Protein 3MCR (pdb70)

CATH classification: 3.30.460.80

B-factor: mean 40.2, std 8.25, range [19.26, 74.72]

Secondary structure (DSSP, 8-state):
-PPPPSP---TT-GGGTTHHHHHHHHHHHHHHTT--HHHHEEEEEEETTEEEEEE-GGGHHHHHHHHHH-TTT---EEEEEEEEE-TTSTT--EEEEEEEEETTTTEEEEEEEEE-TTS-EEE--TTT-TTHHHHHHHHHHHH--EEET-GGG-

Solvent-accessible surface area: 8176 Å² total; per-residue (Å²): 138,88,62,28,157,124,99,25,23,64,138,103,34,111,161,3,58,105,11,29,98,2,0,81,8,0,34,140,0,1,68,122,84,67,15,87,44,120,53,0,6,71,100,8,12,51,82,198,8,77,0,18,0,38,6,69,64,122,34,0,72,66,0,0,44,44,0,88,72,16,115,32,0,16,0,76,71,11,78,11,6,79,11,48,76,81,99,128,50,156,37,66,23,6,19,0,26,0,6,0,90,1,113,97,60,117,18,70,2,60,0,25,0,31,1,25,72,112,64,28,65,0,34,4,0,20,92,9,8,98,85,0,43,144,58,0,103,66,4,132,89,161,69,29,0,46,5,62,70,7,67,66,98,171

Structure (mmCIF, N/CA/C/O backbone):
data_3MCR
#
_entry.id   3MCR
#
_cell.length_a   69.264
_cell.length_b   69.264
_cell.length_c   114.210
_cell.angle_alpha   90.000
_cell.angle_beta   90.000
_cell.angle_gamma   90.000
#
_symmetry.space_group_name_H-M   'P 43 21 2'
#
loop_
_entity.id
_entity.type
_entity.pdbx_description
1 polymer 'NADH dehydrogenase, subunit C'
2 non-polymer 'COBALT (II) ION'
3 non-polymer HEXANE-1,6-DIOL
4 water water
#
loop_
_atom_site.group_PDB
_atom_site.id
_atom_site.type_symbol
_atom_site.label_atom_id
_atom_site.label_alt_id
_atom_site.label_comp_id
_atom_site.label_asym_id
_atom_site.label_entity_id
_atom_site.label_seq_id
_atom_site.pdbx_PDB_ins_code
_atom_site.Cartn_x
_atom_site.Cartn_y
_atom_site.Cartn_z
_atom_site.occupancy
_atom_site.B_iso_or_equiv
_atom_site.auth_seq_id
_atom_site.auth_comp_id
_atom_site.auth_asym_id
_atom_site.auth_atom_id
_atom_site.pdbx_PDB_model_num
ATOM 1 N N . PRO A 1 59 ? 43.692 40.152 42.864 1.00 66.09 58 PRO A N 1
ATOM 2 C CA . PRO A 1 59 ? 44.532 40.509 44.013 1.00 65.56 58 PRO A CA 1
ATOM 3 C C . PRO A 1 59 ? 44.804 42.022 44.145 1.00 63.54 58 PRO A C 1
ATOM 4 O O . PRO A 1 59 ? 44.882 42.735 43.135 1.00 63.59 58 PRO A O 1
ATOM 8 N N . ALA A 1 60 ? 44.945 42.488 45.389 1.00 60.61 59 ALA A N 1
ATOM 9 C CA . ALA A 1 60 ? 45.171 43.908 45.687 1.00 57.62 59 ALA A CA 1
ATOM 10 C C . ALA A 1 60 ? 46.550 44.385 45.220 1.00 54.36 59 ALA A C 1
ATOM 11 O O . ALA A 1 60 ? 47.481 43.590 45.102 1.00 53.36 59 ALA A O 1
ATOM 13 N N . ALA A 1 61 ? 46.657 45.686 44.949 1.00 51.44 60 ALA A N 1
ATOM 14 C CA . ALA A 1 61 ? 47.903 46.303 44.505 1.00 48.71 60 ALA A CA 1
ATOM 15 C C . ALA A 1 61 ? 48.974 46.185 45.583 1.00 47.32 60 ALA A C 1
ATOM 16 O O . ALA A 1 61 ? 48.709 46.459 46.756 1.00 47.25 60 ALA A O 1
ATOM 18 N N . ALA A 1 62 ? 50.171 45.753 45.192 1.00 45.40 61 ALA A N 1
ATOM 19 C CA . ALA A 1 62 ? 51.268 45.628 46.135 1.00 44.00 61 ALA A CA 1
ATOM 20 C C . ALA A 1 62 ? 51.742 47.025 46.534 1.00 43.88 61 ALA A C 1
ATOM 21 O O . ALA A 1 62 ? 51.684 47.963 45.735 1.00 43.46 61 ALA A O 1
ATOM 23 N N . GLN A 1 63 ? 52.185 47.151 47.782 1.00 43.51 62 GLN A N 1
ATOM 24 C CA . GLN A 1 63 ? 52.728 48.397 48.302 1.00 43.36 62 GLN A CA 1
ATOM 25 C C . GLN A 1 63 ? 54.229 48.300 48.352 1.00 41.55 62 GLN A C 1
ATOM 26 O O . GLN A 1 63 ? 54.784 47.232 48.599 1.00 41.62 62 GLN A O 1
ATOM 32 N N . ARG A 1 64 ? 54.884 49.426 48.115 1.00 39.66 63 ARG A N 1
ATOM 33 C CA . ARG A 1 64 ? 56.326 49.493 48.211 1.00 38.06 63 ARG A CA 1
ATOM 34 C C . ARG A 1 64 ? 56.717 49.305 49.680 1.00 37.50 63 ARG A C 1
ATOM 35 O O . ARG A 1 64 ? 56.009 49.786 50.566 1.00 36.53 63 ARG A O 1
ATOM 43 N N . PRO A 1 65 ? 57.847 48.623 49.953 1.00 36.55 64 PRO A N 1
ATOM 44 C CA . PRO A 1 65 ? 58.795 48.024 49.018 1.00 35.27 64 PRO A CA 1
ATOM 45 C C . PRO A 1 65 ? 58.296 46.684 48.480 1.00 34.30 64 PRO A C 1
ATOM 46 O O . PRO A 1 65 ? 57.702 45.910 49.226 1.00 34.14 64 PRO A O 1
ATOM 50 N N . TYR A 1 66 ? 58.509 46.422 47.195 1.00 33.78 65 TYR A N 1
ATOM 51 C CA . TYR A 1 66 ? 58.117 45.139 46.631 1.00 33.91 65 TYR A CA 1
ATOM 52 C C . TYR A 1 66 ? 59.114 44.068 47.072 1.00 35.01 65 TYR A C 1
ATOM 53 O O . TYR A 1 66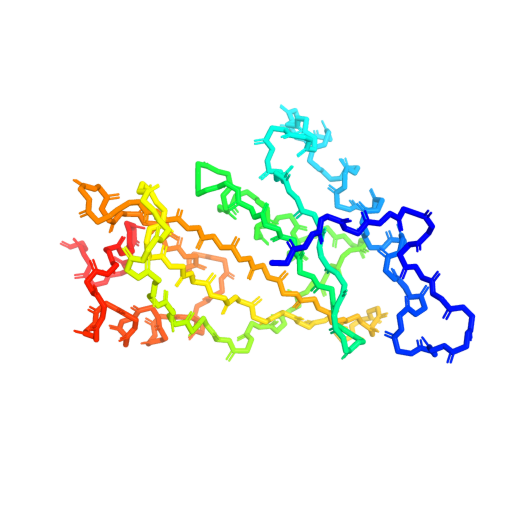 ? 58.758 42.892 47.193 1.00 34.04 65 TYR A O 1
ATOM 62 N N . SER A 1 67 ? 60.357 44.484 47.320 1.00 36.04 66 SER A N 1
ATOM 63 C CA . SER A 1 67 ? 61.396 43.575 47.791 1.00 37.08 66 SER A CA 1
ATOM 64 C C . SER A 1 67 ? 61.196 43.392 49.288 1.00 37.90 66 SER A C 1
ATOM 65 O O . SER A 1 67 ? 60.937 44.357 50.003 1.00 38.39 66 SER A O 1
ATOM 68 N N . ASP A 1 68 ? 61.293 42.145 49.743 1.00 38.35 67 ASP A N 1
ATOM 69 C CA . ASP A 1 68 ? 61.087 41.784 51.139 1.00 38.08 67 ASP A CA 1
ATOM 70 C C . ASP A 1 68 ? 62.326 41.045 51.629 1.00 38.46 67 ASP A C 1
ATOM 71 O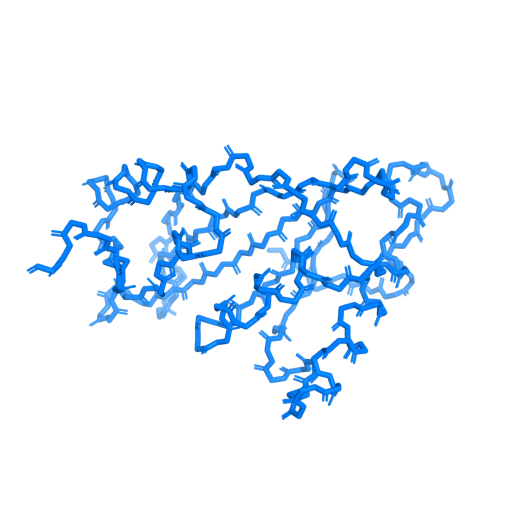 O . ASP A 1 68 ? 62.679 40.013 51.062 1.00 37.03 67 ASP A O 1
ATOM 76 N N . PRO A 1 69 ? 62.997 41.574 52.679 1.00 39.76 68 PRO A N 1
ATOM 77 C CA . PRO A 1 69 ? 64.202 40.955 53.247 1.00 39.76 68 PRO A CA 1
ATOM 78 C C . PRO A 1 69 ? 64.077 39.462 53.578 1.00 40.25 68 PRO A C 1
ATOM 79 O O . PRO A 1 69 ? 64.995 38.695 53.293 1.00 39.02 68 PRO A O 1
ATOM 83 N N . SER A 1 70 ? 62.942 39.062 54.147 1.00 41.79 69 SER A N 1
ATOM 84 C CA . SER A 1 70 ? 62.709 37.672 54.559 1.00 43.84 69 SER A CA 1
ATOM 85 C C . SER A 1 70 ? 62.219 36.732 53.431 1.00 45.36 69 SER A C 1
ATOM 86 O O . SER A 1 70 ? 61.744 35.625 53.708 1.00 46.11 69 SER A O 1
ATOM 89 N N . ASP A 1 71 ? 62.317 37.173 52.175 1.00 45.47 70 ASP A N 1
ATOM 90 C CA . ASP A 1 71 ? 61.959 36.353 51.031 1.00 45.05 70 ASP A CA 1
ATOM 91 C C . ASP A 1 71 ? 62.936 36.714 49.904 1.00 44.95 70 ASP A C 1
ATOM 92 O O . ASP A 1 71 ? 62.583 37.478 49.001 1.00 45.15 70 ASP A O 1
ATOM 97 N N . PRO A 1 72 ? 64.165 36.148 49.938 1.00 44.92 71 PRO A N 1
ATOM 98 C CA . PRO A 1 72 ? 65.216 36.455 48.939 1.00 44.35 71 PRO A CA 1
ATOM 99 C C . PRO A 1 72 ? 64.715 36.481 47.507 1.00 43.32 71 PRO A C 1
ATOM 100 O O . PRO A 1 72 ? 65.202 37.250 46.682 1.00 43.72 71 PRO A O 1
ATOM 104 N N . ARG A 1 73 ? 63.751 35.612 47.244 1.00 42.20 72 ARG A N 1
ATOM 105 C CA . ARG A 1 73 ? 63.057 35.476 45.965 1.00 41.91 72 ARG A CA 1
ATOM 106 C C . ARG A 1 73 ? 62.545 36.824 45.390 1.00 41.13 72 ARG A C 1
ATOM 107 O O . ARG A 1 73 ? 62.437 36.985 44.171 1.00 41.49 72 ARG A O 1
ATOM 115 N N . THR A 1 74 ? 62.252 37.787 46.271 1.00 39.04 73 THR A N 1
ATOM 116 C CA . THR A 1 74 ? 61.778 39.117 45.877 1.00 36.92 73 THR A CA 1
ATOM 117 C C . THR A 1 74 ? 62.859 40.210 45.856 1.00 35.72 73 THR A C 1
ATOM 118 O O . THR A 1 74 ? 62.568 41.361 45.558 1.00 36.12 73 THR A O 1
ATOM 122 N N . ALA A 1 75 ? 64.100 39.847 46.139 1.00 35.27 74 ALA A N 1
ATOM 123 C CA . ALA A 1 75 ? 65.207 40.809 46.284 1.00 35.56 74 ALA A CA 1
ATOM 124 C C . ALA A 1 75 ? 65.274 41.971 45.288 1.00 34.98 74 ALA A C 1
ATOM 125 O O . ALA A 1 75 ? 65.393 43.140 45.673 1.00 35.09 74 ALA A O 1
ATOM 127 N N . TYR A 1 76 ? 65.143 41.621 44.018 1.00 33.99 75 TYR A N 1
ATOM 128 C CA A TYR A 1 76 ? 65.301 42.603 42.937 0.50 33.22 75 TYR A CA 1
ATOM 129 C CA B TYR A 1 76 ? 65.276 42.528 42.881 0.50 33.77 75 TYR A CA 1
ATOM 130 C C . TYR A 1 76 ? 64.005 43.264 42.441 1.00 33.69 75 TYR A C 1
ATOM 131 O O . TYR A 1 76 ? 64.052 44.093 41.525 1.00 34.10 75 TYR A O 1
ATOM 148 N N . PHE A 1 77 ? 62.864 42.968 43.063 1.00 33.07 76 PHE A N 1
ATOM 149 C CA . PHE A 1 77 ? 61.599 43.551 42.580 1.00 32.57 76 PHE A CA 1
ATOM 150 C C . PHE A 1 77 ? 61.527 45.082 42.455 1.00 33.54 76 PHE A C 1
ATOM 151 O O . PHE A 1 77 ? 61.021 45.597 41.447 1.00 33.14 76 PHE A O 1
ATOM 159 N N . ASP A 1 78 ? 62.016 45.805 43.450 1.00 33.87 77 ASP A N 1
ATOM 160 C CA . ASP A 1 78 ? 61.958 47.265 43.398 1.00 34.50 77 ASP A CA 1
ATOM 161 C C . ASP A 1 78 ? 62.889 47.834 42.335 1.00 35.47 77 ASP A C 1
ATOM 162 O O . ASP A 1 78 ? 62.583 48.853 41.708 1.00 35.41 77 ASP A O 1
ATOM 167 N N . GLU A 1 79 ? 64.023 47.169 42.143 1.00 36.36 78 GLU A N 1
ATOM 168 C CA . GLU A 1 79 ? 65.031 47.591 41.178 1.00 37.87 78 GLU A CA 1
ATOM 169 C C . GLU A 1 79 ? 64.539 47.367 39.750 1.00 37.37 78 GLU A C 1
ATOM 170 O O . GLU A 1 79 ? 64.741 48.217 38.873 1.00 38.38 78 GLU A O 1
ATOM 176 N N . VAL A 1 80 ? 63.887 46.229 39.524 1.00 35.90 79 VAL A N 1
ATOM 177 C CA . VAL A 1 80 ? 63.325 45.915 38.213 1.00 35.40 79 VAL A CA 1
ATOM 178 C C . VAL A 1 80 ? 62.192 46.896 37.894 1.00 34.97 79 VAL A C 1
ATOM 179 O O . VAL A 1 80 ? 62.144 47.450 36.787 1.00 34.10 79 VAL A O 1
ATOM 183 N N . ALA A 1 81 ? 61.314 47.133 38.876 1.00 34.34 80 ALA A N 1
ATOM 184 C CA . ALA A 1 81 ? 60.204 48.080 38.731 1.00 33.19 80 ALA A CA 1
ATOM 185 C C . ALA A 1 81 ? 60.717 49.478 38.381 1.00 33.59 80 ALA A C 1
ATOM 186 O O . ALA A 1 81 ? 60.179 50.138 37.496 1.00 32.22 80 ALA A O 1
ATOM 188 N N . ASP A 1 82 ? 61.766 49.918 39.072 1.00 35.27 81 ASP A N 1
ATOM 189 C CA . ASP A 1 82 ? 62.373 51.222 38.803 1.00 35.86 81 ASP A CA 1
ATOM 190 C C . ASP A 1 82 ? 62.900 51.282 37.380 1.00 36.56 81 ASP A C 1
ATOM 191 O O . ASP A 1 82 ? 62.600 52.229 36.640 1.00 36.25 81 ASP A O 1
ATOM 196 N N . ALA A 1 83 ? 63.679 50.260 37.008 1.00 36.63 82 ALA A N 1
ATOM 197 C CA . ALA A 1 83 ? 64.297 50.163 35.680 1.00 35.76 82 ALA A CA 1
ATOM 198 C C . ALA A 1 83 ? 63.254 50.198 34.576 1.00 37.65 82 ALA A C 1
ATOM 199 O O . ALA A 1 83 ? 63.474 50.801 33.519 1.00 39.39 82 ALA A O 1
ATOM 201 N N . LEU A 1 84 ? 62.120 49.551 34.819 1.00 38.37 83 LEU A N 1
ATOM 202 C CA . LEU A 1 84 ? 61.041 49.546 33.850 1.00 38.61 83 LEU A CA 1
ATOM 203 C C . LEU A 1 84 ? 60.439 50.956 33.732 1.00 40.76 83 LEU A C 1
ATOM 204 O O . LEU A 1 84 ? 60.189 51.416 32.624 1.00 42.03 83 LEU A O 1
ATOM 209 N N . GLU A 1 85 ? 60.223 51.644 34.856 1.00 42.70 84 GLU A N 1
ATOM 210 C CA . GLU A 1 85 ? 59.715 53.026 34.822 1.00 43.83 84 GLU A CA 1
ATOM 211 C C . GLU A 1 85 ? 60.652 53.918 34.019 1.00 44.58 84 GLU A C 1
ATOM 212 O O . GLU A 1 85 ? 60.198 54.721 33.200 1.00 44.07 84 GLU A O 1
ATOM 214 N N . ARG A 1 86 ? 61.956 53.754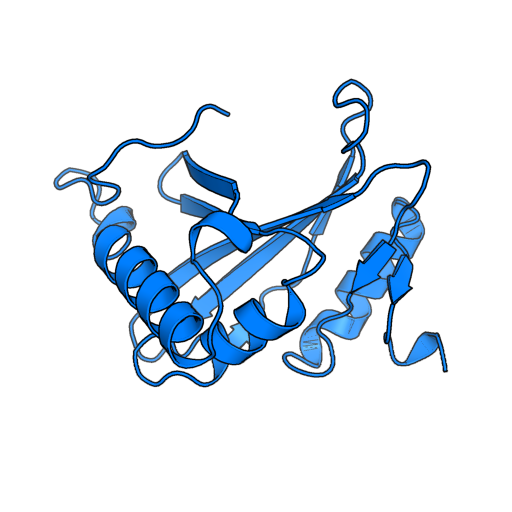 34.242 1.00 45.36 85 ARG A N 1
ATOM 215 C CA . ARG A 1 86 ? 62.967 54.557 33.554 1.00 46.38 85 ARG A CA 1
ATOM 216 C C . ARG A 1 86 ? 62.945 54.348 32.040 1.00 46.52 85 ARG A C 1
ATOM 217 O O . ARG A 1 86 ? 62.923 55.329 31.293 1.00 46.97 85 ARG A O 1
ATOM 225 N N . SER A 1 87 ? 62.952 53.088 31.595 1.00 45.90 86 SER A N 1
ATOM 226 C CA . SER A 1 87 ? 62.914 52.783 30.161 1.00 45.83 86 SER A CA 1
ATOM 227 C C . SER A 1 87 ? 61.748 53.449 29.448 1.00 46.66 86 SER A C 1
ATOM 228 O O . SER A 1 87 ? 61.917 54.047 28.380 1.00 47.75 86 SER A O 1
ATOM 231 N N . LEU A 1 88 ? 60.567 53.347 30.042 1.00 46.67 87 LEU A N 1
ATOM 232 C CA . LEU A 1 88 ? 59.365 53.899 29.427 1.00 46.74 87 LEU A CA 1
ATOM 233 C C . LEU A 1 88 ? 59.400 55.440 29.404 1.00 47.43 87 LEU A C 1
ATOM 234 O O . LEU A 1 88 ? 58.970 56.041 28.413 1.00 48.51 87 LEU A O 1
ATOM 239 N N . LYS A 1 89 ? 59.915 56.076 30.460 1.00 46.58 88 LYS A N 1
ATOM 240 C CA . LYS A 1 89 ? 60.051 57.542 30.461 1.00 46.51 88 LYS A CA 1
ATOM 241 C C . LYS A 1 89 ? 60.944 57.957 29.290 1.00 46.28 88 LYS A C 1
ATOM 242 O O . LYS A 1 89 ? 60.609 58.879 28.546 1.00 44.55 88 LYS A O 1
ATOM 244 N N . GLU A 1 90 ? 62.051 57.232 29.114 1.00 46.91 89 GLU A N 1
ATOM 245 C CA . GLU A 1 90 ? 63.023 57.495 28.043 1.00 47.28 89 GLU A CA 1
ATOM 246 C C . GLU A 1 90 ? 62.435 57.485 26.630 1.00 47.43 89 GLU A C 1
ATOM 247 O O . GLU A 1 90 ? 62.924 58.211 25.763 1.00 48.09 89 GLU A O 1
ATOM 253 N N . ILE A 1 91 ? 61.408 56.669 26.391 1.00 47.40 90 ILE A N 1
ATOM 254 C CA . ILE A 1 91 ? 60.731 56.671 25.087 1.00 47.55 90 ILE A CA 1
ATOM 255 C C . ILE A 1 91 ? 59.405 57.459 25.153 1.00 48.25 90 ILE A C 1
ATOM 256 O O . ILE A 1 91 ? 58.520 57.253 24.327 1.00 48.25 90 ILE A O 1
ATOM 261 N N . GLY A 1 92 ? 59.272 58.351 26.138 1.00 49.55 91 GLY A N 1
ATOM 262 C CA . GLY A 1 92 ? 58.088 59.211 26.278 1.00 49.90 91 GLY A CA 1
ATOM 263 C C . GLY A 1 92 ? 56.780 58.562 26.709 1.00 50.28 91 GLY A C 1
ATOM 264 O O . GLY A 1 92 ? 55.715 58.959 26.237 1.00 50.48 91 GLY A O 1
ATOM 265 N N . THR A 1 93 ? 56.852 57.582 27.609 1.00 50.60 92 THR A N 1
ATOM 266 C CA . THR A 1 93 ? 55.659 56.896 28.119 1.00 50.44 92 THR A CA 1
ATOM 267 C C . THR A 1 93 ? 55.651 56.886 29.651 1.00 50.81 92 THR A C 1
ATOM 268 O O . THR A 1 93 ? 56.550 56.307 30.269 1.00 50.20 92 THR A O 1
ATOM 272 N N . PRO A 1 94 ? 54.664 57.564 30.271 1.00 51.61 93 PRO A N 1
ATOM 273 C CA . PRO A 1 94 ? 54.574 57.517 31.730 1.00 51.39 93 PRO A CA 1
ATOM 274 C C . PRO A 1 94 ? 54.344 56.086 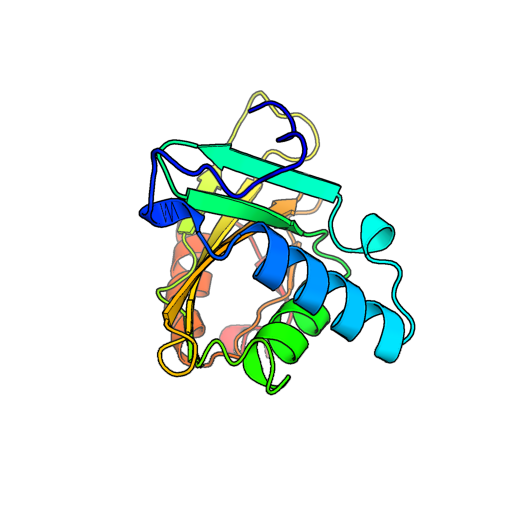32.213 1.00 50.86 93 PRO A C 1
ATOM 275 O O . PRO A 1 94 ? 53.531 55.371 31.635 1.00 51.06 93 PRO A O 1
ATOM 279 N N . TYR A 1 95 ? 55.072 55.666 33.238 1.00 49.93 94 TYR A N 1
ATOM 280 C CA . TYR A 1 95 ? 54.904 54.327 33.793 1.00 49.78 94 TYR A CA 1
ATOM 281 C C . TYR A 1 95 ? 53.422 54.037 34.058 1.00 50.56 94 TYR A C 1
ATOM 282 O O . TYR A 1 95 ? 52.898 53.042 33.564 1.00 51.37 94 TYR A O 1
ATOM 291 N N . ASP A 1 96 ? 52.753 54.938 34.786 1.00 50.85 95 ASP A N 1
ATOM 292 C CA . ASP A 1 96 ? 51.322 54.800 35.159 1.00 50.18 95 ASP A CA 1
ATOM 293 C C . ASP A 1 96 ? 50.349 54.643 33.994 1.00 49.53 95 ASP A C 1
ATOM 294 O O . ASP A 1 96 ? 49.279 54.050 34.162 1.00 49.68 95 ASP A O 1
ATOM 299 N N . THR A 1 97 ? 50.694 55.192 32.832 1.00 49.24 96 THR A N 1
ATOM 300 C CA . THR A 1 97 ? 49.858 55.022 31.638 1.00 47.94 96 THR A CA 1
ATOM 301 C C . THR A 1 97 ? 50.043 53.616 31.036 1.00 45.67 96 THR A C 1
ATOM 302 O O . THR A 1 97 ? 49.105 53.074 30.458 1.00 46.63 96 THR A O 1
ATOM 306 N N . ALA A 1 98 ? 51.230 53.022 31.194 1.00 42.91 97 ALA A N 1
ATOM 307 C CA . ALA A 1 98 ? 51.518 51.683 30.652 1.00 41.30 97 ALA A CA 1
ATOM 308 C C . ALA A 1 98 ? 51.227 50.550 31.637 1.00 40.64 97 ALA A C 1
ATOM 309 O O . ALA A 1 98 ? 50.676 49.523 31.247 1.00 41.89 97 ALA A O 1
ATOM 311 N N . ILE A 1 99 ? 51.633 50.724 32.894 1.00 39.01 98 ILE A N 1
ATOM 312 C CA . ILE A 1 99 ? 51.413 49.731 33.949 1.00 37.08 98 ILE A CA 1
ATOM 313 C C . ILE A 1 99 ? 50.317 50.235 34.868 1.00 36.97 98 ILE A C 1
ATOM 314 O O . ILE A 1 99 ? 50.463 51.287 35.481 1.00 37.32 98 ILE A O 1
ATOM 319 N N . SER A 1 100 ? 49.234 49.473 34.978 1.00 36.35 99 SER A N 1
ATOM 320 C CA . SER A 1 100 ? 48.090 49.867 35.793 1.00 35.64 99 SER A CA 1
ATOM 321 C C . SER A 1 100 ? 48.160 49.389 37.234 1.00 35.41 99 SER A C 1
ATOM 322 O O . SER A 1 100 ? 47.491 49.955 38.100 1.00 35.70 99 SER A O 1
ATOM 325 N N . ARG A 1 101 ? 48.961 48.357 37.498 1.00 35.18 100 ARG A N 1
ATOM 326 C CA . ARG A 1 101 ? 49.011 47.743 38.821 1.00 34.25 100 ARG A CA 1
ATOM 327 C C . ARG A 1 101 ? 50.155 46.734 38.916 1.00 32.52 100 ARG A C 1
ATOM 328 O O . ARG A 1 101 ? 50.465 46.036 37.948 1.00 30.51 100 ARG A O 1
ATOM 336 N N . VAL A 1 102 ? 50.774 46.665 40.091 1.00 31.46 101 VAL A N 1
ATOM 337 C CA . VAL A 1 102 ? 51.806 45.679 40.387 1.00 29.46 101 VAL A CA 1
ATOM 338 C C . VAL A 1 102 ? 51.241 44.791 41.487 1.00 30.14 101 VAL A C 1
ATOM 339 O O . VAL A 1 102 ? 50.551 45.275 42.381 1.00 29.21 101 VAL A O 1
ATOM 343 N N . VAL A 1 103 ? 51.501 43.490 41.403 1.00 31.83 102 VAL A N 1
ATOM 344 C CA . VAL A 1 103 ? 51.027 42.529 42.397 1.00 32.00 102 VAL A CA 1
ATOM 345 C C . VAL A 1 103 ? 52.186 41.635 42.771 1.00 34.53 102 VAL A C 1
ATOM 346 O O . VAL A 1 103 ? 53.017 41.314 41.922 1.00 38.31 102 VAL A O 1
ATOM 350 N N . VAL A 1 104 ? 52.261 41.270 44.044 1.00 34.98 103 VAL A N 1
ATOM 351 C CA . VAL A 1 104 ? 53.287 40.384 44.553 1.00 34.91 103 VAL A CA 1
ATOM 352 C C . VAL A 1 104 ? 52.543 39.294 45.302 1.00 37.82 103 VAL A C 1
ATOM 353 O O . VAL A 1 104 ? 51.824 39.569 46.254 1.00 37.33 103 VAL A O 1
ATOM 357 N N . ASP A 1 105 ? 52.695 38.062 44.837 1.00 41.45 104 ASP A N 1
ATOM 358 C CA . ASP A 1 105 ? 51.988 36.926 45.400 1.00 44.19 104 ASP A CA 1
ATOM 359 C C . ASP A 1 105 ? 52.894 35.704 45.335 1.00 45.92 104 ASP A C 1
ATOM 360 O O . ASP A 1 105 ? 53.456 35.384 44.270 1.00 44.93 104 ASP A O 1
ATOM 365 N N . ARG A 1 106 ? 53.025 35.038 46.481 1.00 46.67 105 ARG A N 1
ATOM 366 C CA . ARG A 1 106 ? 53.847 33.843 46.619 1.00 47.71 105 ARG A CA 1
ATOM 367 C C . ARG A 1 106 ? 55.197 33.976 45.906 1.00 44.93 105 ARG A C 1
ATOM 368 O O . ARG A 1 106 ? 55.585 33.141 45.090 1.00 45.29 105 ARG A O 1
ATOM 376 N N . GLY A 1 107 ? 55.885 35.068 46.218 1.00 42.01 106 GLY A N 1
ATOM 377 C CA . GLY A 1 107 ? 57.222 35.322 45.707 1.00 40.73 106 GLY A CA 1
ATOM 378 C C . GLY A 1 107 ? 57.395 35.649 44.244 1.00 39.16 106 GLY A C 1
ATOM 379 O O . GLY A 1 107 ? 58.505 35.582 43.731 1.00 39.38 106 GLY A O 1
ATOM 380 N N . GLU A 1 108 ? 56.314 36.005 43.565 1.00 39.08 107 GLU A N 1
ATOM 381 C CA . GLU A 1 108 ? 56.376 36.349 42.148 1.00 37.37 107 GLU A CA 1
ATOM 382 C C . GLU A 1 108 ? 55.782 37.731 41.956 1.00 35.56 107 GLU A C 1
ATOM 383 O O . GLU A 1 108 ? 54.810 38.075 42.627 1.00 35.75 107 GLU A O 1
ATOM 389 N N . ILE A 1 109 ? 56.387 38.521 41.067 1.00 33.24 108 ILE A N 1
ATOM 390 C CA . ILE A 1 109 ? 55.914 39.865 40.761 1.00 31.81 108 ILE A CA 1
ATOM 391 C C . ILE A 1 109 ? 55.222 39.838 39.407 1.00 31.54 108 ILE A C 1
ATOM 392 O O . ILE A 1 109 ? 55.681 39.157 38.483 1.00 32.19 108 ILE A O 1
ATOM 397 N N . THR A 1 110 ? 54.111 40.566 39.305 1.00 30.82 109 THR A N 1
ATOM 398 C CA . THR A 1 110 ? 53.322 40.650 38.082 1.00 29.57 109 THR A CA 1
ATOM 399 C C . THR A 1 110 ? 53.012 42.102 37.772 1.00 30.22 109 THR A C 1
ATOM 400 O O . THR A 1 110 ? 52.404 42.786 38.590 1.00 30.71 109 THR A O 1
ATOM 404 N N . PHE A 1 111 ? 53.433 42.568 36.604 1.00 29.52 110 PHE A N 1
ATOM 405 C CA . PHE A 1 111 ? 53.147 43.912 36.171 1.00 31.32 110 PHE A CA 1
ATOM 406 C C . PHE A 1 111 ? 51.918 43.865 35.272 1.00 32.99 110 PHE A C 1
ATOM 407 O O . PHE A 1 111 ? 51.989 43.296 34.181 1.00 35.14 110 PHE A O 1
ATOM 415 N N . HIS A 1 112 ? 50.798 44.444 35.709 1.00 31.55 111 HIS A N 1
ATOM 416 C CA . HIS A 1 112 ? 49.598 44.460 34.881 1.00 30.48 111 HIS A CA 1
ATOM 417 C C . HIS A 1 112 ? 49.761 45.559 33.862 1.00 31.50 111 HIS A C 1
ATOM 418 O O . HIS A 1 112 ? 49.663 46.739 34.192 1.00 33.32 111 HIS A O 1
ATOM 425 N N . VAL A 1 113 ? 50.014 45.151 32.622 1.00 32.06 112 VAL A N 1
ATOM 426 C CA . VAL A 1 113 ? 50.245 46.052 31.505 1.00 31.90 112 VAL A CA 1
ATOM 427 C C . VAL A 1 113 ? 48.994 46.286 30.655 1.00 34.79 112 VAL A C 1
ATOM 428 O O . VAL A 1 113 ? 48.216 45.353 30.390 1.00 35.01 112 VAL A O 1
ATOM 432 N N . GLN A 1 114 ? 48.814 47.532 30.221 1.00 36.88 113 GLN A N 1
ATOM 433 C CA . GLN A 1 114 ? 47.721 47.902 29.328 1.0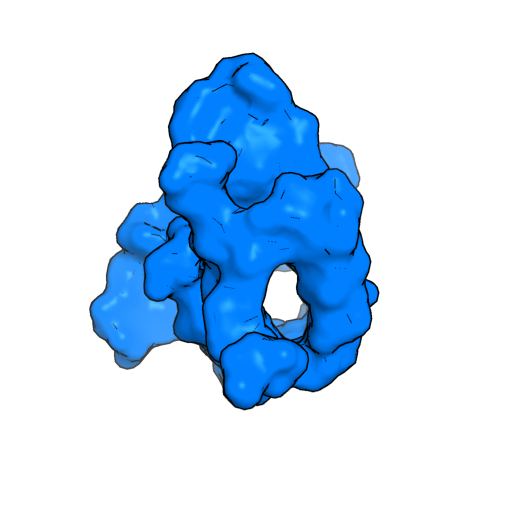0 38.78 113 GLN A CA 1
ATOM 434 C C . GLN A 1 114 ? 48.074 47.411 27.925 1.00 39.99 113 GLN A C 1
ATOM 435 O O . GLN A 1 114 ? 49.190 47.651 27.452 1.00 39.37 113 GLN A O 1
ATOM 441 N N . ARG A 1 115 ? 47.142 46.711 27.273 1.00 41.18 114 ARG A N 1
ATOM 442 C CA . ARG A 1 115 ? 47.374 46.157 25.924 1.00 42.42 114 ARG A CA 1
ATOM 443 C C . ARG A 1 115 ? 47.919 47.178 24.932 1.00 43.43 114 ARG A C 1
ATOM 444 O O . ARG A 1 115 ? 48.810 46.878 24.135 1.00 44.37 114 ARG A O 1
ATOM 452 N N . GLU A 1 116 ? 47.361 48.384 25.011 1.00 44.08 115 GLU A N 1
ATOM 453 C CA A GLU A 1 116 ? 47.759 49.511 24.165 0.50 44.01 115 GLU A CA 1
ATOM 454 C CA B GLU A 1 116 ? 47.754 49.519 24.169 0.50 44.03 115 GLU A CA 1
ATOM 455 C C . GLU A 1 116 ? 49.280 49.695 24.124 1.00 43.98 115 GLU A C 1
ATOM 456 O O . GLU A 1 116 ? 49.827 50.095 23.108 1.00 44.44 115 GLU A O 1
ATOM 467 N N . HIS A 1 117 ? 49.958 49.396 25.239 1.00 44.20 116 HIS A N 1
ATOM 468 C CA . HIS A 1 117 ? 51.416 49.555 25.376 1.00 43.79 116 HIS A CA 1
ATOM 469 C C . HIS A 1 117 ? 52.234 48.266 25.545 1.00 42.82 116 HIS A C 1
ATOM 470 O O . HIS A 1 117 ? 53.423 48.350 25.856 1.00 43.85 116 HIS A O 1
ATOM 477 N N . LEU A 1 118 ? 51.635 47.091 25.355 1.00 41.28 117 LEU A N 1
ATOM 478 C CA . LEU A 1 118 ? 52.363 45.825 25.571 1.00 40.06 117 LEU A CA 1
ATOM 479 C C . LEU A 1 118 ? 53.602 45.650 24.696 1.00 41.40 117 LEU A C 1
ATOM 480 O O . LEU A 1 118 ? 54.643 45.176 25.160 1.00 42.03 117 LEU A O 1
ATOM 485 N N . LEU A 1 119 ? 53.482 46.015 23.427 1.00 42.12 118 LEU A N 1
ATOM 486 C CA . LEU A 1 119 ? 54.572 45.806 22.485 1.00 42.35 118 LEU A CA 1
ATOM 487 C C . LEU A 1 119 ? 55.802 46.639 22.890 1.00 42.74 118 LEU A C 1
ATOM 488 O O . LEU A 1 119 ? 56.928 46.131 22.877 1.00 43.32 118 LEU A O 1
ATOM 493 N N . ASP A 1 120 ? 55.591 47.888 23.297 1.00 42.28 119 ASP A N 1
ATOM 494 C CA . ASP A 1 120 ? 56.708 48.730 23.740 1.00 42.89 119 ASP A CA 1
ATOM 495 C C . ASP A 1 120 ? 57.364 48.168 25.009 1.00 42.25 119 ASP A C 1
ATOM 496 O O . ASP A 1 120 ? 58.586 48.045 25.073 1.00 42.19 119 ASP A O 1
ATOM 501 N N . VAL A 1 121 ? 56.549 47.820 26.005 1.00 41.21 120 VAL A N 1
ATOM 502 C CA . VAL A 1 121 ? 57.054 47.266 27.267 1.00 39.88 120 VAL A CA 1
ATOM 503 C C . VAL A 1 121 ? 57.913 46.039 27.027 1.00 38.80 120 VAL A C 1
ATOM 504 O O . VAL A 1 121 ? 59.009 45.920 27.581 1.00 38.64 120 VAL A O 1
ATOM 508 N N . ALA A 1 122 ? 57.403 45.136 26.195 1.00 38.33 121 ALA A N 1
ATOM 509 C CA . ALA A 1 122 ? 58.105 43.906 25.838 1.00 37.32 121 ALA A CA 1
ATOM 510 C C . ALA A 1 122 ? 59.444 44.239 25.183 1.00 37.76 121 ALA A C 1
ATOM 511 O O . ALA A 1 122 ? 60.489 43.730 25.603 1.00 38.36 121 ALA A O 1
ATOM 513 N N . THR A 1 123 ? 59.409 45.120 24.184 1.00 38.21 122 THR A N 1
ATOM 514 C CA . THR A 1 123 ? 60.624 45.560 23.498 1.00 39.19 122 THR A CA 1
ATOM 515 C C . THR A 1 123 ? 61.641 46.130 24.492 1.00 40.11 122 THR A C 1
ATOM 516 O O . THR A 1 123 ? 62.808 45.735 24.480 1.00 40.27 122 THR A O 1
ATOM 520 N N . ARG A 1 124 ? 61.188 47.034 25.361 1.00 41.56 123 ARG A N 1
ATOM 521 C CA . ARG A 1 124 ? 62.065 47.661 26.366 1.00 42.61 123 ARG A CA 1
ATOM 522 C C . ARG A 1 124 ? 62.610 46.626 27.358 1.00 41.53 123 ARG A C 1
ATOM 523 O O . ARG A 1 124 ? 63.760 46.708 27.772 1.00 39.67 123 ARG A O 1
ATOM 531 N N . LEU A 1 125 ? 61.775 45.658 27.728 1.00 42.78 124 LEU A N 1
ATOM 532 C CA . LEU A 1 125 ? 62.178 44.584 28.646 1.00 43.06 124 LEU A CA 1
ATOM 533 C C . LEU A 1 125 ? 63.270 43.718 28.043 1.00 43.52 124 LEU A C 1
ATOM 534 O O . LEU A 1 125 ? 64.159 43.264 28.762 1.00 43.89 124 LEU A O 1
ATOM 539 N N . ARG A 1 126 ? 63.206 43.494 26.730 1.00 43.95 125 ARG A N 1
ATOM 540 C CA . ARG A 1 126 ? 64.232 42.707 26.040 1.00 44.41 125 ARG A CA 1
ATOM 541 C C . ARG A 1 126 ? 65.512 43.505 25.732 1.00 44.65 125 ARG A C 1
ATOM 542 O O . ARG A 1 126 ? 66.607 43.026 26.003 1.00 44.50 125 ARG A O 1
ATOM 550 N N . ASP A 1 127 ? 65.375 44.705 25.170 1.00 45.36 126 ASP A N 1
ATOM 551 C CA . ASP A 1 127 ? 66.547 45.494 24.716 1.00 47.12 126 ASP A CA 1
ATOM 552 C C . ASP A 1 127 ? 67.304 46.357 25.728 1.00 48.02 126 ASP A C 1
ATOM 553 O O . ASP A 1 127 ? 68.499 46.565 25.550 1.00 48.75 126 ASP A O 1
ATOM 558 N N . ASP A 1 128 ? 66.634 46.896 26.743 1.00 49.35 127 ASP A N 1
ATOM 559 C CA . ASP A 1 128 ? 67.322 47.751 27.717 1.00 50.28 127 ASP A CA 1
ATOM 560 C C . ASP A 1 128 ? 68.401 46.930 28.443 1.00 49.36 127 ASP A C 1
ATOM 561 O O . ASP A 1 128 ? 68.140 45.801 28.866 1.00 48.90 127 ASP A O 1
ATOM 566 N N . PRO A 1 129 ? 69.631 47.475 28.550 1.00 48.98 128 PRO A N 1
ATOM 567 C CA . PRO A 1 129 ? 70.685 46.724 29.256 1.00 48.26 128 PRO A CA 1
ATOM 568 C C . PRO A 1 129 ? 70.403 46.474 30.740 1.00 46.33 128 PRO A C 1
ATOM 569 O O . PRO A 1 129 ? 70.947 45.530 31.305 1.00 45.43 128 PRO A O 1
ATOM 573 N N . ALA A 1 130 ? 69.572 47.318 31.352 1.00 45.77 129 ALA A N 1
ATOM 574 C CA . ALA A 1 130 ? 69.206 47.188 32.770 1.00 45.99 129 ALA A CA 1
ATOM 575 C C . ALA A 1 130 ? 68.067 46.180 33.031 1.00 45.77 129 ALA A C 1
ATOM 576 O O . ALA A 1 130 ? 67.758 45.885 34.186 1.00 46.86 129 ALA A O 1
ATOM 578 N N . LEU A 1 131 ? 67.452 45.665 31.966 1.00 45.36 130 LEU A N 1
ATOM 579 C CA . LEU A 1 131 ? 66.364 44.681 32.066 1.00 44.20 130 LEU A CA 1
ATOM 580 C C . LEU A 1 131 ? 66.800 43.352 31.425 1.00 44.32 130 LEU A C 1
ATOM 581 O O . LEU A 1 131 ? 66.882 42.328 32.107 1.00 45.46 130 LEU A O 1
ATOM 586 N N . ARG A 1 132 ? 67.091 43.385 30.125 1.00 43.46 131 ARG A N 1
ATOM 587 C CA . ARG A 1 132 ? 67.600 42.222 29.363 1.00 43.05 131 ARG A CA 1
ATOM 588 C C . ARG A 1 132 ? 66.904 40.873 29.614 1.00 41.59 131 ARG A C 1
ATOM 589 O O . ARG A 1 132 ? 67.557 39.885 29.974 1.00 40.83 131 ARG A O 1
ATOM 591 N N . PHE A 1 133 ? 65.590 40.834 29.416 1.00 40.98 132 PHE A N 1
ATOM 592 C CA . PHE A 1 133 ? 64.825 39.582 29.541 1.00 41.06 132 PHE A CA 1
ATOM 593 C C . PHE A 1 133 ? 64.864 38.858 28.210 1.00 40.87 132 PHE A C 1
ATOM 594 O O . PHE A 1 133 ? 64.076 39.161 27.315 1.00 40.72 132 PHE A O 1
ATOM 602 N N . GLU A 1 134 ? 65.782 37.900 28.093 1.00 40.75 133 GLU A N 1
ATOM 603 C CA . GLU A 1 134 ? 65.986 37.161 26.843 1.00 41.26 133 GLU A CA 1
ATOM 604 C C . GLU A 1 134 ? 64.929 36.072 26.663 1.00 40.37 133 GLU A C 1
ATOM 605 O O . GLU A 1 134 ? 64.428 35.874 25.561 1.00 39.00 133 GLU A O 1
ATOM 611 N N . LEU A 1 135 ? 64.599 35.383 27.757 1.00 40.21 134 LEU A N 1
ATOM 612 C CA . LEU A 1 135 ? 63.654 34.260 27.749 1.00 40.82 134 LEU A CA 1
ATOM 613 C C . LEU A 1 135 ? 62.183 34.636 27.964 1.00 39.64 134 LEU A C 1
ATOM 614 O O . LEU A 1 135 ? 61.841 35.313 28.927 1.00 40.47 134 LEU A O 1
ATOM 619 N N . CYS A 1 136 ? 61.329 34.166 27.060 1.00 37.90 135 CYS A N 1
ATOM 620 C CA . CYS A 1 136 ? 59.887 34.328 27.150 1.00 36.34 135 CYS A CA 1
ATOM 621 C C . CYS A 1 136 ? 59.336 32.915 27.320 1.00 36.40 135 CYS A C 1
ATOM 622 O O . CYS A 1 136 ? 59.210 32.175 26.341 1.00 36.89 135 CYS A O 1
ATOM 625 N N . LEU A 1 137 ? 59.035 32.526 28.561 1.00 36.35 136 LEU A N 1
ATOM 626 C CA . LEU A 1 137 ? 58.547 31.161 28.851 1.00 35.24 136 LEU A CA 1
ATOM 627 C C . LEU A 1 137 ? 57.306 30.765 28.043 1.00 34.44 136 LEU A C 1
ATOM 628 O O . LEU A 1 137 ? 57.154 29.595 27.687 1.00 35.23 136 LEU A O 1
ATOM 633 N N . GLY A 1 138 ? 56.446 31.729 27.727 1.00 33.38 137 GLY A N 1
ATOM 634 C CA . GLY A 1 138 ? 55.271 31.463 26.902 1.00 33.24 137 GLY A CA 1
ATOM 635 C C . GLY A 1 138 ? 54.004 31.956 27.552 1.00 32.60 137 GLY A C 1
ATOM 636 O O . GLY A 1 138 ? 53.745 31.666 28.719 1.00 35.19 137 GLY A O 1
ATOM 637 N N . VAL A 1 139 ? 53.207 32.695 26.798 1.00 31.03 138 VAL A N 1
ATOM 638 C CA . VAL A 1 139 ? 51.980 33.259 27.330 1.00 31.42 138 VAL A CA 1
ATOM 639 C C . VAL A 1 139 ? 50.974 32.160 27.658 1.00 33.65 138 VAL A C 1
ATOM 640 O O . VAL A 1 139 ? 50.959 31.108 27.006 1.00 34.66 138 VAL A O 1
ATOM 644 N N . THR A 1 140 ? 50.154 32.412 28.683 1.00 33.34 139 THR A N 1
ATOM 645 C CA . THR A 1 140 ? 49.081 31.517 29.103 1.00 32.42 139 THR A CA 1
ATOM 646 C C . THR A 1 140 ? 47.815 32.335 29.196 1.00 31.39 139 THR A C 1
ATOM 647 O O . THR A 1 140 ? 47.875 33.473 29.609 1.00 31.73 139 THR A O 1
ATOM 651 N N . GLY A 1 141 ? 46.676 31.773 28.800 1.00 30.09 140 GLY A N 1
ATOM 652 C CA . GLY A 1 141 ? 45.413 32.485 28.888 1.00 28.77 140 GLY A CA 1
ATOM 653 C C . GLY A 1 141 ? 44.673 32.119 30.157 1.00 29.35 140 GLY A C 1
ATOM 654 O O . GLY A 1 141 ? 44.852 31.031 30.692 1.00 29.49 140 GLY A O 1
ATOM 655 N N . VAL A 1 142 ? 43.879 33.053 30.670 1.00 29.58 141 VAL A N 1
ATOM 656 C CA . VAL A 1 142 ? 43.034 32.821 31.840 1.00 31.50 141 VAL A CA 1
ATOM 657 C C . VAL A 1 142 ? 41.781 33.640 31.601 1.00 31.89 141 VAL A C 1
ATOM 658 O O . VAL A 1 142 ? 41.882 34.769 31.129 1.00 33.32 141 VAL A O 1
ATOM 662 N N . HIS A 1 143 ? 40.615 33.089 31.923 1.00 31.79 142 HIS A N 1
ATOM 663 C CA . HIS A 1 143 ? 39.351 33.780 31.710 1.00 32.93 142 HIS A CA 1
ATOM 664 C C . HIS A 1 143 ? 38.573 33.937 33.021 1.00 34.80 142 HIS A C 1
ATOM 665 O O . HIS A 1 143 ? 38.407 32.970 33.765 1.00 36.49 142 HIS A O 1
ATOM 672 N N . TYR A 1 144 ? 38.106 35.158 33.291 1.00 35.25 143 TYR A N 1
ATOM 673 C CA . TYR A 1 144 ? 37.348 35.478 34.506 1.00 35.84 143 TYR A CA 1
ATOM 674 C C . TYR A 1 144 ? 35.969 35.980 34.104 1.00 36.33 143 TYR A C 1
ATOM 675 O O . TYR A 1 144 ? 35.834 37.138 33.728 1.00 36.28 143 TYR A O 1
ATOM 684 N N . PRO A 1 145 ? 34.934 35.125 34.196 1.00 36.48 144 PRO A N 1
ATOM 685 C CA . PRO A 1 145 ? 33.609 35.555 33.776 1.00 38.36 144 PRO A CA 1
ATOM 686 C C . PRO A 1 145 ? 33.015 36.702 34.597 1.00 40.98 144 PRO A C 1
ATOM 687 O O . PRO A 1 145 ? 32.207 37.462 34.081 1.00 42.32 144 PRO A O 1
ATOM 691 N N . GLU A 1 146 ? 33.406 36.816 35.859 1.00 43.47 145 GLU A N 1
ATOM 692 C CA . GLU A 1 146 ? 32.877 37.860 36.744 1.00 45.01 145 GLU A CA 1
ATOM 693 C C . GLU A 1 146 ? 33.612 39.209 36.597 1.00 44.75 145 GLU A C 1
ATOM 694 O O . GLU A 1 146 ? 33.091 40.234 37.032 1.00 45.54 145 GLU A O 1
ATOM 700 N N . ASP A 1 147 ? 34.795 39.210 35.979 1.00 44.61 146 ASP A N 1
ATOM 701 C CA . ASP A 1 147 ? 35.595 40.433 35.787 1.00 44.57 146 ASP A CA 1
ATOM 702 C C . ASP A 1 147 ? 35.099 41.179 34.539 1.00 44.55 146 ASP A C 1
ATOM 703 O O . ASP A 1 147 ? 35.751 41.180 33.492 1.00 42.68 146 ASP A O 1
ATOM 708 N N . GLU A 1 148 ? 33.956 41.850 34.693 1.00 45.28 147 GLU A N 1
ATOM 709 C CA . GLU A 1 148 ? 33.265 42.534 33.589 1.00 45.97 147 GLU A CA 1
ATOM 710 C C . GLU A 1 148 ? 34.115 43.585 32.903 1.00 45.16 147 GLU A C 1
ATOM 711 O O . GLU A 1 148 ? 34.651 44.465 33.561 1.00 44.97 147 GLU A O 1
ATOM 717 N N . GLY A 1 149 ? 34.232 43.474 31.578 1.00 44.85 148 GLY A N 1
ATOM 718 C CA . GLY A 1 149 ? 35.023 44.398 30.770 1.00 45.00 148 GLY A CA 1
ATOM 719 C C . GLY A 1 149 ? 36.487 44.017 30.616 1.00 45.99 148 GLY A C 1
ATOM 720 O O . GLY A 1 149 ? 37.181 44.593 29.783 1.00 47.34 148 GLY A O 1
ATOM 721 N N . ASN A 1 150 ? 36.963 43.071 31.429 1.00 46.16 149 ASN A N 1
ATOM 722 C CA . ASN A 1 150 ? 38.347 42.576 31.393 1.00 46.38 149 ASN A CA 1
ATOM 723 C C . ASN A 1 150 ? 38.355 41.077 31.657 1.00 44.72 149 ASN A C 1
ATOM 724 O O . ASN A 1 150 ? 39.177 40.571 32.431 1.00 44.53 149 ASN A O 1
ATOM 729 N N . GLU A 1 151 ? 37.461 40.360 30.985 1.00 41.55 150 GLU A N 1
ATOM 730 C CA . GLU A 1 151 ? 37.285 38.947 31.300 1.00 38.64 150 GLU A CA 1
ATOM 731 C C . GLU A 1 151 ? 38.343 38.022 30.699 1.00 36.89 150 GLU A C 1
ATOM 732 O O . GLU A 1 151 ? 38.509 36.914 31.206 1.00 37.28 150 GLU A O 1
ATOM 738 N N . LEU A 1 152 ? 39.091 38.469 29.691 1.00 34.83 151 LEU A N 1
ATOM 739 C CA . LEU A 1 152 ? 40.175 37.643 29.121 1.00 33.48 151 LEU A CA 1
ATOM 740 C C . LEU A 1 152 ? 41.534 38.188 29.494 1.00 33.02 151 LEU A C 1
ATOM 741 O O . LEU A 1 152 ? 41.862 39.298 29.106 1.00 33.94 151 LEU A O 1
ATOM 746 N N . HIS A 1 153 ? 42.323 37.394 30.221 1.00 32.31 152 HIS A N 1
ATOM 747 C CA . HIS A 1 153 ? 43.660 37.778 30.673 1.00 31.73 152 HIS A CA 1
ATOM 748 C C . HIS A 1 153 ? 44.697 36.882 30.030 1.00 30.17 152 HIS A C 1
ATOM 749 O O . HIS A 1 153 ? 44.412 35.714 29.756 1.00 29.93 152 HIS A O 1
ATOM 756 N N . ALA A 1 154 ? 45.903 37.420 29.827 1.00 28.38 153 ALA A N 1
ATOM 757 C CA . ALA A 1 154 ? 47.044 36.682 29.269 1.00 26.55 153 ALA A CA 1
ATOM 758 C C . ALA A 1 154 ? 48.244 36.894 30.18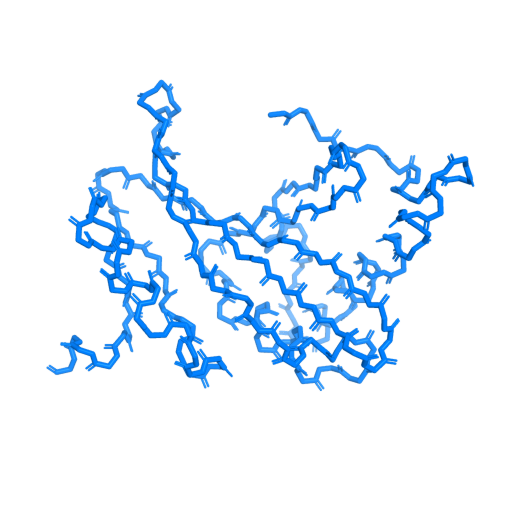8 1.00 26.83 153 ALA A C 1
ATOM 759 O O . ALA A 1 154 ? 48.599 38.034 30.460 1.00 27.82 153 ALA A O 1
ATOM 761 N N . VAL A 1 155 ? 48.867 35.815 30.658 1.00 26.47 154 VAL A N 1
ATOM 762 C CA . VAL A 1 155 ? 49.995 35.903 31.578 1.00 26.91 154 VAL A CA 1
ATOM 763 C C . VAL A 1 155 ? 51.321 35.477 30.932 1.00 29.86 154 VAL A C 1
ATOM 764 O O . VAL A 1 155 ? 51.483 34.329 30.516 1.00 32.13 154 VAL A O 1
ATOM 768 N N . TYR A 1 156 ? 52.282 36.403 30.912 1.00 29.67 155 TYR A N 1
ATOM 769 C CA . TYR A 1 156 ? 53.564 36.184 30.289 1.00 28.09 155 TYR A CA 1
ATOM 770 C C . TYR A 1 156 ? 54.687 36.080 31.310 1.00 27.68 155 TYR A C 1
ATOM 771 O O . TYR A 1 156 ? 55.092 37.075 31.864 1.00 29.48 155 TYR A O 1
ATOM 780 N N . ALA A 1 157 ? 55.231 34.893 31.533 1.00 28.58 156 ALA A N 1
ATOM 781 C CA . ALA A 1 157 ? 56.391 34.757 32.407 1.00 28.29 156 ALA A CA 1
ATOM 782 C C . ALA A 1 157 ? 57.638 35.069 31.580 1.00 29.43 156 ALA A C 1
ATOM 783 O O . ALA A 1 157 ? 57.809 34.495 30.502 1.00 28.38 156 ALA A O 1
ATOM 785 N N . LEU A 1 158 ? 58.484 35.983 32.077 1.00 30.86 157 LEU A N 1
ATOM 786 C CA . LEU A 1 158 ? 59.751 36.372 31.426 1.00 30.81 157 LEU A CA 1
ATOM 787 C C . LEU A 1 158 ? 60.902 36.169 32.393 1.00 33.12 157 LEU A C 1
ATOM 788 O O . LEU A 1 158 ? 60.725 36.289 33.596 1.00 33.62 157 LEU A O 1
ATOM 793 N N . ARG A 1 159 ? 62.089 35.878 31.875 1.00 36.24 158 ARG A N 1
ATOM 794 C CA . ARG A 1 159 ? 63.244 35.639 32.728 1.00 38.93 158 ARG A CA 1
ATOM 795 C C . ARG A 1 159 ? 64.488 36.285 32.109 1.00 38.92 158 ARG A C 1
ATOM 796 O O . ARG A 1 159 ? 64.636 36.283 30.895 1.00 38.00 158 ARG A O 1
ATOM 804 N N . SER A 1 160 ? 65.327 36.904 32.945 1.00 40.65 159 SER A N 1
ATOM 805 C CA . SER A 1 160 ? 66.593 37.511 32.505 1.00 41.02 159 SER A CA 1
ATOM 806 C C . SER A 1 160 ? 67.769 36.738 33.094 1.00 41.87 159 SER A C 1
ATOM 807 O O . SER A 1 160 ? 67.975 36.745 34.307 1.00 39.01 159 SER A O 1
ATOM 810 N N . ILE A 1 161 ? 68.525 36.061 32.230 1.00 43.61 160 ILE A N 1
ATOM 811 C CA . ILE A 1 161 ? 69.693 35.304 32.665 1.00 44.92 160 ILE A CA 1
ATOM 812 C C . ILE A 1 161 ? 70.807 36.262 33.073 1.00 45.42 160 ILE A C 1
ATOM 813 O O . ILE A 1 161 ? 71.456 36.043 34.095 1.00 45.88 160 ILE A O 1
ATOM 818 N N . THR A 1 162 ? 71.005 37.325 32.286 1.00 45.95 161 THR A N 1
ATOM 819 C CA . THR A 1 162 ? 72.031 38.336 32.555 1.00 46.56 161 THR A CA 1
ATOM 820 C C . THR A 1 162 ? 71.964 38.830 33.993 1.00 46.92 161 THR A C 1
ATOM 821 O O . THR A 1 162 ? 72.911 38.643 34.759 1.00 47.50 161 THR A O 1
ATOM 825 N N . HIS A 1 163 ? 70.825 39.419 34.356 1.00 46.67 162 HIS A N 1
ATOM 826 C CA . HIS A 1 163 ? 70.628 40.003 35.679 1.00 45.95 162 HIS A CA 1
ATOM 827 C C . HIS A 1 163 ? 69.982 39.066 36.713 1.00 45.92 162 HIS A C 1
ATOM 828 O O . HIS A 1 163 ? 69.779 39.470 37.853 1.00 45.95 162 HIS A O 1
ATOM 835 N N . ASN A 1 164 ? 69.679 37.826 36.329 1.00 46.54 163 ASN A N 1
ATOM 836 C CA . ASN A 1 164 ? 69.015 36.852 37.221 1.00 47.25 163 ASN A CA 1
ATOM 837 C C . ASN A 1 164 ? 67.672 37.346 37.807 1.00 47.67 163 ASN A C 1
ATOM 838 O O . ASN A 1 164 ? 67.459 37.327 39.020 1.00 48.59 163 ASN A O 1
ATOM 843 N N . TYR A 1 165 ? 66.783 37.796 36.925 1.00 47.54 164 TYR A N 1
ATOM 844 C CA . TYR A 1 165 ? 65.462 38.270 37.297 1.00 46.67 164 TYR A CA 1
ATOM 845 C C . TYR A 1 165 ? 64.369 37.353 36.748 1.00 46.88 164 TYR A C 1
ATOM 846 O O . TYR A 1 165 ? 64.584 36.627 35.778 1.00 47.39 164 TYR A O 1
ATOM 855 N N . GLU A 1 166 ? 63.193 37.416 37.371 1.00 46.58 165 GLU A N 1
ATOM 856 C CA . GLU A 1 166 ? 61.990 36.726 36.896 1.00 45.73 165 GLU A CA 1
ATOM 857 C C . GLU A 1 166 ? 60.768 37.602 37.183 1.00 43.69 165 GLU A C 1
ATOM 858 O O . GLU A 1 166 ? 60.607 38.114 38.284 1.00 44.11 165 GLU A O 1
ATOM 864 N N . ILE A 1 167 ? 59.925 37.797 36.176 1.00 42.05 166 ILE A N 1
ATOM 865 C CA . ILE A 1 167 ? 58.719 38.593 36.329 1.00 40.32 166 ILE A CA 1
ATOM 866 C C . ILE A 1 167 ? 57.628 38.031 35.448 1.00 40.20 166 ILE A C 1
ATOM 867 O O . ILE A 1 167 ? 57.879 37.164 34.605 1.00 40.45 166 ILE A O 1
ATOM 872 N N . ARG A 1 168 ? 56.418 38.544 35.644 1.00 38.93 167 ARG A N 1
ATOM 873 C CA . ARG A 1 168 ? 55.279 38.183 34.815 1.00 37.23 167 ARG A CA 1
ATOM 874 C C . ARG A 1 168 ? 54.603 39.443 34.331 1.00 36.03 167 ARG A C 1
ATOM 875 O O . ARG A 1 168 ? 54.559 40.430 35.055 1.00 38.27 167 ARG A O 1
ATOM 883 N N . LEU A 1 169 ? 54.144 39.437 33.087 1.00 32.12 168 LEU A N 1
ATOM 884 C CA . LEU A 1 169 ? 53.338 40.520 32.579 1.00 30.20 168 LEU A CA 1
ATOM 885 C C . LEU A 1 169 ? 51.939 39.923 32.604 1.00 30.35 168 LEU A C 1
ATOM 886 O O . LEU A 1 169 ? 51.796 38.696 32.574 1.00 30.41 168 LEU A O 1
ATOM 891 N N . GLU A 1 170 ? 50.915 40.762 32.710 1.00 29.64 169 GLU A N 1
ATOM 892 C CA . GLU A 1 170 ? 49.537 40.286 32.671 1.00 30.16 169 GLU A CA 1
ATOM 893 C C . GLU A 1 170 ? 48.679 41.330 31.983 1.00 30.85 169 GLU A C 1
ATOM 894 O O . GLU A 1 170 ? 48.443 42.391 32.534 1.00 32.00 169 GLU A O 1
ATOM 900 N N . VAL A 1 171 ? 48.245 41.027 30.763 1.00 31.43 170 VAL A N 1
ATOM 901 C CA . VAL A 1 171 ? 47.451 41.946 29.955 1.00 30.33 170 VAL A CA 1
ATOM 902 C C . VAL A 1 171 ? 46.043 41.399 29.865 1.00 31.44 170 VAL A C 1
ATOM 903 O O . VAL A 1 171 ? 45.869 40.198 29.771 1.00 33.59 170 VAL A O 1
ATOM 907 N N . SER A 1 172 ? 45.041 42.266 29.913 1.00 32.66 171 SER A N 1
ATOM 908 C CA . SER A 1 172 ? 43.663 41.819 29.805 1.00 34.83 171 SER A CA 1
ATOM 909 C C . SER A 1 172 ? 42.931 42.555 28.689 1.00 35.17 171 SER A C 1
ATOM 910 O O . SER A 1 172 ? 43.403 43.566 28.177 1.00 35.92 171 SER A O 1
ATOM 913 N N . CYS A 1 173 ? 41.773 42.030 28.319 1.00 35.05 172 CYS A N 1
ATOM 914 C CA . CYS A 1 173 ? 40.938 42.648 27.301 1.00 35.69 172 CYS A CA 1
ATOM 915 C C . CYS A 1 173 ? 39.501 42.171 27.483 1.00 36.08 172 CYS A C 1
ATOM 916 O O . CYS A 1 173 ? 39.275 41.105 28.056 1.00 37.50 172 CYS A O 1
ATOM 919 N N . PRO A 1 174 ? 38.523 42.961 27.016 1.00 37.04 173 PRO A N 1
ATOM 920 C CA . PRO A 1 174 ? 37.130 42.527 27.184 1.00 37.83 173 PRO A CA 1
ATOM 921 C C . PRO A 1 174 ? 36.694 41.472 26.176 1.00 37.45 173 PRO A C 1
ATOM 922 O O . PRO A 1 174 ? 37.250 41.397 25.088 1.00 37.22 173 PRO A O 1
ATOM 926 N N . ASP A 1 175 ? 35.706 40.664 26.539 1.00 37.65 174 ASP A N 1
ATOM 927 C CA . ASP A 1 175 ? 35.126 39.724 25.591 1.00 38.27 174 ASP A CA 1
ATOM 928 C C . ASP A 1 175 ? 34.509 40.486 24.410 1.00 39.43 174 ASP A C 1
ATOM 929 O O . ASP A 1 175 ? 34.531 39.991 23.293 1.00 40.53 174 ASP A O 1
ATOM 934 N N . SER A 1 176 ? 33.966 41.680 24.657 1.00 40.34 175 SER A N 1
ATOM 935 C CA . SER A 1 176 ? 33.369 42.501 23.591 1.00 41.30 175 SER A CA 1
ATOM 936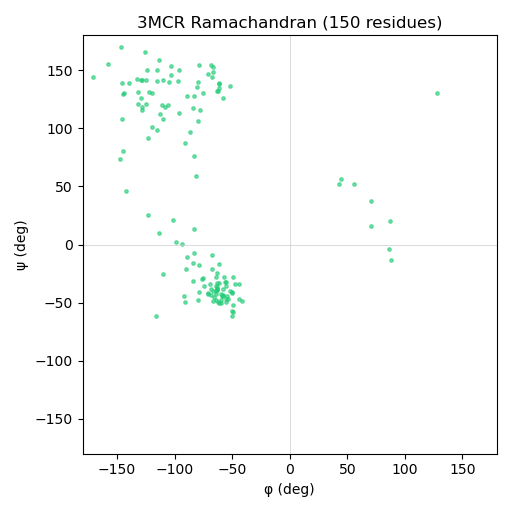 C C . SER A 1 176 ? 34.394 43.034 22.564 1.00 41.74 175 SER A C 1
ATOM 937 O O . SER A 1 176 ? 34.014 43.394 21.451 1.00 42.83 175 SER A O 1
ATOM 940 N N . ASP A 1 177 ? 35.670 43.086 22.944 1.00 41.49 176 ASP A N 1
ATOM 941 C CA . ASP A 1 177 ? 36.761 43.535 22.075 1.00 41.78 176 ASP A CA 1
ATOM 942 C C . ASP A 1 177 ? 37.993 42.719 22.487 1.00 41.66 176 ASP A C 1
ATOM 943 O O . ASP A 1 177 ? 38.908 43.235 23.129 1.00 42.43 176 ASP A O 1
ATOM 948 N N . PRO A 1 178 ? 38.019 41.425 22.124 1.00 40.40 177 PRO A N 1
ATOM 949 C CA . PRO A 1 178 ? 39.067 40.492 22.562 1.00 39.47 177 PRO A CA 1
ATOM 950 C C . PRO A 1 178 ? 40.388 40.540 21.783 1.00 38.12 177 PRO A C 1
ATOM 951 O O . PRO A 1 178 ? 40.828 39.525 21.244 1.00 36.84 177 PRO A O 1
ATOM 955 N N . HIS A 1 179 ? 41.035 41.696 21.766 1.00 37.59 178 HIS A N 1
ATOM 956 C CA . HIS A 1 179 ? 42.299 41.853 21.057 1.00 38.10 178 HIS A CA 1
ATOM 957 C C . HIS A 1 179 ? 43.455 42.255 21.989 1.00 37.42 178 HIS A C 1
ATOM 958 O O . HIS A 1 179 ? 43.316 43.171 22.790 1.00 37.48 178 HIS A O 1
ATOM 965 N N . ILE A 1 180 ? 44.573 41.537 21.892 1.00 36.36 179 ILE A N 1
ATOM 966 C CA . ILE A 1 180 ? 45.807 41.867 22.610 1.00 35.99 179 ILE A CA 1
ATOM 967 C C . ILE A 1 180 ? 46.890 41.788 21.563 1.00 35.84 179 ILE A C 1
ATOM 968 O O . ILE A 1 180 ? 46.934 40.803 20.837 1.00 37.37 179 ILE A O 1
ATOM 973 N N . PRO A 1 181 ? 47.764 42.803 21.458 1.00 35.81 180 PRO A N 1
ATOM 974 C CA . PRO A 1 181 ? 48.796 42.698 20.422 1.00 35.67 180 PRO A CA 1
ATOM 975 C C . PRO A 1 181 ? 49.725 41.501 20.594 1.00 35.32 180 PRO A C 1
ATOM 976 O O . PRO A 1 181 ? 50.101 41.176 21.716 1.00 36.94 180 PRO A O 1
ATOM 980 N N . SER A 1 182 ? 50.055 40.837 19.493 1.00 34.40 181 SER A N 1
ATOM 981 C CA . SER A 1 182 ? 51.040 39.765 19.507 1.00 33.12 181 SER A CA 1
ATOM 982 C C . SER A 1 182 ? 52.378 40.379 19.821 1.00 32.70 181 SER A C 1
ATOM 983 O O . SER A 1 182 ? 52.599 41.555 19.530 1.00 33.05 181 SER A O 1
ATOM 986 N N . ILE A 1 183 ? 53.265 39.589 20.417 1.00 32.68 182 ILE A N 1
ATOM 987 C CA . ILE A 1 183 ? 54.611 40.050 20.711 1.00 32.98 182 ILE A CA 1
ATOM 988 C C . ILE A 1 183 ? 55.620 39.125 20.051 1.00 35.21 182 ILE A C 1
ATOM 989 O O . ILE A 1 183 ? 56.767 39.042 20.483 1.00 35.93 182 ILE A O 1
ATOM 994 N N . VAL A 1 184 ? 55.196 38.465 18.972 1.00 37.13 183 VAL A N 1
ATOM 995 C CA . VAL A 1 184 ? 56.070 37.570 18.225 1.00 37.64 183 VAL A CA 1
ATOM 996 C C . VAL A 1 184 ? 57.242 38.349 17.621 1.00 39.33 183 VAL A C 1
ATOM 997 O O . VAL A 1 184 ? 58.347 37.814 17.522 1.00 41.17 183 VAL A O 1
ATOM 1001 N N . SER A 1 185 ? 57.001 39.612 17.252 1.00 39.59 184 SER A N 1
ATOM 1002 C CA . SER A 1 185 ? 58.034 40.514 16.721 1.00 39.39 184 SER A CA 1
ATOM 1003 C C . SER A 1 185 ? 59.220 40.642 17.673 1.00 39.17 184 SER A C 1
ATOM 1004 O O . SER A 1 185 ? 60.361 40.785 17.237 1.00 38.96 184 SER A O 1
ATOM 1007 N N . VAL A 1 186 ? 58.933 40.626 18.974 1.00 38.58 185 VAL A N 1
ATOM 1008 C CA . VAL A 1 186 ? 59.958 40.732 20.015 1.00 39.26 185 VAL A CA 1
ATOM 1009 C C . VAL A 1 186 ? 60.481 39.352 20.446 1.00 39.28 185 VAL A C 1
ATOM 1010 O O . VAL A 1 186 ? 61.689 39.123 20.521 1.00 37.74 185 VAL A O 1
ATOM 1014 N N . TYR A 1 187 ? 59.546 38.449 20.738 1.00 40.71 186 TYR A N 1
ATOM 1015 C CA . TYR A 1 187 ? 59.841 37.085 21.191 1.00 40.18 186 TYR A CA 1
ATOM 1016 C C . TYR A 1 187 ? 59.195 36.068 20.254 1.00 40.26 186 TYR A C 1
ATOM 1017 O O . TYR A 1 187 ? 58.034 35.693 20.463 1.00 41.23 186 TYR A O 1
ATOM 1026 N N . PRO A 1 188 ? 59.933 35.621 19.219 1.00 39.31 187 PRO A N 1
ATOM 1027 C CA . PRO A 1 188 ? 59.422 34.651 18.236 1.00 38.43 187 PRO A CA 1
ATOM 1028 C C . PRO A 1 188 ? 58.822 33.391 18.869 1.00 38.23 187 PRO A C 1
ATOM 1029 O O . PRO A 1 188 ? 57.810 32.886 18.387 1.00 38.93 187 PRO A O 1
ATOM 1033 N N . THR A 1 189 ? 59.460 32.891 19.927 1.00 38.40 188 THR A N 1
ATOM 1034 C CA . THR A 1 189 ? 58.981 31.727 20.684 1.00 39.21 188 THR A CA 1
ATOM 1035 C C . THR A 1 189 ? 57.506 31.763 21.072 1.00 38.65 188 THR A C 1
ATOM 1036 O O . THR A 1 189 ? 56.838 30.733 21.093 1.00 39.07 188 THR A O 1
ATOM 1040 N N . ASN A 1 190 ? 56.996 32.957 21.354 1.00 37.47 189 ASN A N 1
ATOM 1041 C CA . ASN A 1 190 ? 55.628 33.115 21.819 1.00 36.43 189 ASN A CA 1
ATOM 1042 C C . ASN A 1 190 ? 54.535 32.782 20.798 1.00 35.17 189 ASN A C 1
ATOM 1043 O O . ASN A 1 190 ? 53.370 32.722 21.172 1.00 35.36 189 ASN A O 1
ATOM 1048 N N . ASP A 1 191 ? 54.907 32.555 19.534 1.00 34.79 190 ASP A N 1
ATOM 1049 C CA . ASP A 1 191 ? 53.953 32.272 18.440 1.00 33.62 190 ASP A CA 1
ATOM 1050 C C . ASP A 1 191 ? 52.926 31.184 18.746 1.00 31.53 190 ASP A C 1
ATOM 1051 O O . ASP A 1 191 ? 51.723 31.418 18.656 1.00 31.87 190 ASP A O 1
ATOM 1056 N N . TRP A 1 192 ? 53.396 29.990 19.070 1.00 30.39 191 TRP A N 1
ATOM 1057 C CA . TRP A 1 192 ? 52.488 28.875 19.353 1.00 31.21 191 TRP A CA 1
ATOM 1058 C C . TRP A 1 192 ? 51.622 29.132 20.596 1.00 31.89 191 TRP A C 1
ATOM 1059 O O . TRP A 1 192 ? 50.425 28.797 20.621 1.00 32.45 191 TRP A O 1
ATOM 1070 N N . HIS A 1 193 ? 52.230 29.727 21.620 1.00 30.33 192 HIS A N 1
ATOM 1071 C CA . HIS A 1 1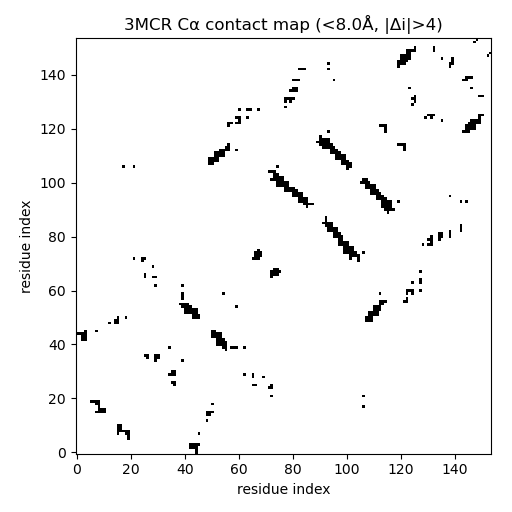93 ? 51.515 30.017 22.854 1.00 29.69 192 HIS A CA 1
ATOM 1072 C C . HIS A 1 193 ? 50.378 30.999 22.627 1.00 29.10 192 HIS A C 1
ATOM 1073 O O . HIS A 1 193 ? 49.304 30.833 23.201 1.00 29.93 192 HIS A O 1
ATOM 1080 N N . GLU A 1 194 ? 50.599 32.000 21.784 1.00 28.28 193 GLU A N 1
ATOM 1081 C CA . GLU A 1 194 ? 49.534 32.928 21.453 1.00 30.74 193 GLU A CA 1
ATOM 1082 C C . GLU A 1 194 ? 48.453 32.171 20.677 1.00 32.92 193 GLU A C 1
ATOM 1083 O O . GLU A 1 194 ? 47.257 32.377 20.884 1.00 31.89 193 GLU A O 1
ATOM 1089 N N . ARG A 1 195 ? 48.894 31.289 19.787 1.00 35.11 194 ARG A N 1
ATOM 1090 C CA . ARG A 1 195 ? 47.997 30.487 18.985 1.00 37.31 194 ARG A CA 1
ATOM 1091 C C . ARG A 1 195 ? 47.119 29.638 19.890 1.00 37.41 194 ARG A C 1
ATOM 1092 O O . ARG A 1 195 ? 45.906 29.589 19.703 1.00 38.18 194 ARG A O 1
ATOM 1100 N N . GLU A 1 196 ? 47.730 28.964 20.861 1.00 37.28 195 GLU A N 1
ATOM 1101 C CA . GLU A 1 196 ? 46.956 28.170 21.825 1.00 38.10 195 GLU A CA 1
ATOM 1102 C C . GLU A 1 196 ? 46.013 29.013 22.669 1.00 37.02 195 GLU A C 1
ATOM 1103 O O . GLU A 1 196 ? 44.913 28.575 22.992 1.00 37.42 195 GLU A O 1
ATOM 1109 N N . ALA A 1 197 ? 46.450 30.204 23.058 1.00 36.34 196 ALA A N 1
ATOM 1110 C CA . ALA A 1 197 ? 45.588 31.080 23.819 1.00 35.69 196 ALA A CA 1
ATOM 1111 C C . ALA A 1 197 ? 44.375 31.443 22.962 1.00 35.26 196 ALA A C 1
ATOM 1112 O O . ALA A 1 197 ? 43.266 31.542 23.464 1.00 37.41 196 ALA A O 1
ATOM 1114 N N . TRP A 1 198 ? 44.577 31.621 21.668 1.00 34.34 197 TRP A N 1
ATOM 1115 C CA . TRP A 1 198 ? 43.464 31.932 20.776 1.00 34.77 197 TRP A CA 1
ATOM 1116 C C . TRP A 1 198 ? 42.505 30.745 20.681 1.00 33.41 197 TRP A C 1
ATOM 1117 O O . TRP A 1 198 ? 41.309 30.917 20.839 1.00 33.04 197 TRP A O 1
ATOM 1128 N N . ASP A 1 199 ? 43.029 29.547 20.448 1.00 32.52 198 ASP A N 1
ATOM 1129 C CA . ASP A 1 199 ? 42.185 28.363 20.318 1.00 33.55 198 ASP A CA 1
ATOM 1130 C C . ASP A 1 199 ? 41.189 28.203 21.463 1.00 33.50 198 ASP A C 1
ATOM 1131 O O . ASP A 1 199 ? 39.974 28.153 21.235 1.00 33.65 198 ASP A O 1
ATOM 1136 N N . PHE A 1 200 ? 41.704 28.141 22.688 1.00 33.26 199 PHE A N 1
ATOM 1137 C CA . PHE A 1 200 ? 40.866 27.934 23.865 1.00 32.76 199 PHE A CA 1
ATOM 1138 C C . PHE A 1 200 ? 40.039 29.128 24.316 1.00 31.86 199 PHE A C 1
ATOM 1139 O O . PHE A 1 200 ? 38.908 28.940 24.780 1.00 31.92 199 PHE A O 1
ATOM 1147 N N . PHE A 1 201 ? 40.575 30.341 24.175 1.00 31.05 200 PHE A N 1
ATOM 1148 C CA . PHE A 1 201 ? 39.908 31.533 24.726 1.00 31.45 200 PHE A CA 1
ATOM 1149 C C . PHE A 1 201 ? 39.306 32.536 23.751 1.00 32.54 200 PHE A C 1
ATOM 1150 O O . PHE A 1 201 ? 38.395 33.283 24.120 1.00 34.48 200 PHE A O 1
ATOM 1158 N N . GLY A 1 202 ? 39.818 32.590 22.535 1.00 33.33 201 GLY A N 1
ATOM 1159 C CA . GLY A 1 202 ? 39.331 33.564 21.564 1.00 34.15 201 GLY A CA 1
ATOM 1160 C C . GLY A 1 202 ? 40.023 34.918 21.650 1.00 34.67 201 GLY A C 1
ATOM 1161 O O . GLY A 1 202 ? 39.478 35.913 21.165 1.00 37.26 201 GLY A O 1
ATOM 1162 N N . ILE A 1 203 ? 41.213 34.965 22.259 1.00 32.71 202 ILE A N 1
ATOM 1163 C CA . ILE A 1 203 ? 42.007 36.189 22.316 1.00 31.05 202 ILE A CA 1
ATOM 1164 C C . ILE A 1 203 ? 42.661 36.337 20.949 1.00 31.62 202 ILE A C 1
ATOM 1165 O O . ILE A 1 203 ? 43.451 35.466 20.556 1.00 31.52 202 ILE A O 1
ATOM 1170 N N . ILE A 1 204 ? 42.312 37.392 20.207 1.00 32.26 203 ILE A N 1
ATOM 1171 C CA . ILE A 1 204 ? 42.914 37.630 18.892 1.00 33.21 203 ILE A CA 1
ATOM 1172 C C . ILE A 1 204 ? 44.213 38.364 19.118 1.00 33.45 203 ILE A C 1
ATOM 1173 O O . ILE A 1 204 ? 44.204 39.484 19.627 1.00 35.63 203 ILE A O 1
ATOM 1178 N N . PHE A 1 205 ? 45.328 37.746 18.741 1.00 33.46 204 PHE A N 1
ATOM 1179 C CA . PHE A 1 205 ? 46.644 38.382 18.894 1.00 34.78 204 PHE A CA 1
ATOM 1180 C C . PHE A 1 205 ? 47.034 39.185 17.640 1.00 35.91 204 PHE A C 1
ATOM 1181 O O . PHE A 1 205 ? 47.693 38.670 16.733 1.00 35.32 204 PHE A O 1
ATOM 1189 N N . ASP A 1 206 ? 46.607 40.449 17.595 1.00 37.40 205 ASP A N 1
ATOM 1190 C CA . ASP A 1 206 ? 46.857 41.332 16.424 1.00 38.11 205 ASP A CA 1
ATOM 1191 C C . ASP A 1 206 ? 48.330 41.358 16.033 1.00 38.82 205 ASP A C 1
ATOM 1192 O O . ASP A 1 206 ? 49.193 41.433 16.893 1.00 41.62 205 ASP A O 1
ATOM 1197 N N . GLY A 1 207 ? 48.618 41.271 14.739 1.00 39.55 206 GLY A N 1
ATOM 1198 C CA . GLY A 1 207 ? 50.002 41.257 14.248 1.00 39.16 206 GLY A CA 1
ATOM 1199 C C . GLY A 1 207 ? 50.648 39.879 14.227 1.00 39.07 206 GLY A C 1
ATOM 1200 O O . GLY A 1 207 ? 51.773 39.733 13.764 1.00 38.29 206 GLY A O 1
ATOM 1201 N N . HIS A 1 208 ? 49.944 38.863 14.725 1.00 40.00 207 HIS A N 1
ATOM 1202 C CA . HIS A 1 208 ? 50.471 37.504 14.766 1.00 40.40 207 HIS A CA 1
ATOM 1203 C C . HIS A 1 208 ? 50.737 37.073 13.333 1.00 41.14 207 HIS A C 1
ATOM 1204 O O . HIS A 1 208 ? 49.925 37.371 12.458 1.00 40.71 207 HIS A O 1
ATOM 1211 N N . PRO A 1 209 ? 51.875 36.397 13.083 1.00 42.57 208 PRO A N 1
ATOM 1212 C CA . PRO A 1 209 ? 52.232 35.908 11.749 1.00 42.40 208 PRO A CA 1
ATOM 1213 C C . PRO A 1 209 ? 51.075 35.252 11.002 1.00 42.66 208 PRO A C 1
ATOM 1214 O O . PRO A 1 209 ? 50.854 35.552 9.823 1.00 42.51 208 PRO A O 1
ATOM 1218 N N . ALA A 1 210 ? 50.346 34.374 11.692 1.00 42.74 209 ALA A N 1
ATOM 1219 C CA . ALA A 1 210 ? 49.195 33.650 11.122 1.00 42.69 209 ALA A CA 1
ATOM 1220 C C . ALA A 1 210 ? 48.028 34.529 10.637 1.00 42.87 209 ALA A C 1
ATOM 1221 O O . ALA A 1 210 ? 47.189 34.045 9.889 1.00 42.05 209 ALA A O 1
ATOM 1223 N N . LEU A 1 211 ? 47.981 35.797 11.057 1.00 45.38 210 LEU A N 1
ATOM 1224 C CA . LEU A 1 211 ? 46.914 36.748 10.647 1.00 46.87 210 LEU A CA 1
ATOM 1225 C C . LEU A 1 211 ? 47.194 37.551 9.344 1.00 47.52 210 LEU A C 1
ATOM 1226 O O . LEU A 1 211 ? 46.281 38.208 8.841 1.00 48.11 210 LEU A O 1
ATOM 1231 N N . THR A 1 212 ? 48.425 37.515 8.813 1.00 47.64 211 THR A N 1
ATOM 1232 C CA . THR A 1 212 ? 48.735 38.145 7.509 1.00 47.12 211 THR A CA 1
ATOM 1233 C C . THR A 1 212 ? 48.126 37.316 6.372 1.00 46.38 211 THR A C 1
ATOM 1234 O O . THR A 1 212 ? 46.968 37.499 6.000 1.00 45.31 211 THR A O 1
#

InterPro domains:
  IPR001268 NADH:ubiquinone oxidoreductase, 30kDa subunit [PF00329] (111-232)
  IPR010218 NADH dehydrogenase, subunit C [MF_01357] (79-240)
  IPR010218 NADH dehydrogenase, subunit C [TIGR01961] (109-231)
  IPR037232 NADH:ubiquinone oxidoreductase, 30kDa subunit superfamily [G3DSA:3.30.460.80] (58-212)
  IPR037232 NADH:ubiquinone oxidoreductase, 30kDa subunit superfamily [SSF143243] (92-248)

Foldseek 3Di:
DDFDDPPQADPVQVLRNCVNVLLVQLQVLQVVVPHHPCVFFVGWDADPSAIETEGELVCPQVSLQSQCPPPSRNFPDWPEKAWDAQPVPAQFGIKIKIWTAHPPVGDIHIYIYTGHPVDQEHADNCVRVVVHQVRVVVNCVVPVRHHPPRPVVD

Radius of gyration: 15.03 Å; Cα contacts (8 Å, |Δi|>4): 298; chains: 1; bounding box: 39×31×47 Å

Sequence (154 aa):
PAAAQRPYSDPSDPRTAYYFDEVADALERSLKEIGTPYDTAISRVVVDRGEITFHVQREEHLLDVATRLRDDPALRFELCLGVTGVHYPEDEGNELHAVYALRSITHNYEIRLEVSCPDSDPHIPSIVSVYPTNDWHEREAWDFFGIIFDGHPALT

Nearest PDB structures (foldseek):
  3mcr-assembly1_A  TM=1.007E+00  e=6.087E-36  Thermobifida fusca YX
  8e9i-assembly1_C  TM=9.662E-01  e=9.516E-22  Mycolicibacterium smegmatis MC2 155
  8qby-assembly1_C  TM=8.448E-01  e=2.079E-13  Paracoccus denitrificans PD1222
  7zmg-assembly1_G  TM=8.022E-01  e=1.007E-12  Thermochaetoides thermophila DSM 1495
  7zc5-assembly1_C  TM=7.751E-01  e=1.307E-09  Escherichia coli BL21

Organism: Thermobifida fusca (strain YX) (NCBI:txid269800)